Protein AF-A0AAV8X0J5-F1 (afdb_monomer_lite)

InterPro domains:
  IPR027973 40S small subunit processome assembly factor 1-like [PF15375] (1-76)
  IPR052852 SSU Processome Component [PTHR28366] (1-78)

Secondary structure (DSSP, 8-state):
---S-HHHHHHHHHHHHHHTTPPPPPPPP--HHHHHHHHHHHHHHHHHHHHHHHHHHHHH------PPPS-------S--HHHHH-PPPPPP-

Foldseek 3Di:
DPPDDVVVVVVVVQVVCVVVVDDHDDDDDDDPVVVVVVVVVVVVVVVVVVVVVVVVCVVPNPPPPPDPPPPPPPPPPPDDVCNVVDDDDDDDD

pLDDT: mean 77.85, std 16.07, range [45.59, 98.19]

Sequence (93 aa):
MSGFDPQTKEQAKVQLAIKLGAKPPKNKYKNYKLLQAEKKKAKEEDSSRLHFQQLGKNKIGKSNAKGKSFDRKRRKEKGGILDIYGKVKAAVK

Structure (mmCIF, N/CA/C/O backbone):
data_AF-A0AAV8X0J5-F1
#
_entry.id   AF-A0AAV8X0J5-F1
#
loop_
_atom_site.group_PDB
_atom_site.id
_atom_site.type_symbol
_atom_site.label_atom_id
_atom_site.label_alt_id
_atom_site.label_comp_id
_atom_site.label_asym_id
_atom_site.label_entity_id
_atom_site.label_seq_id
_atom_site.pdbx_PDB_ins_code
_atom_site.Cartn_x
_atom_site.Cartn_y
_atom_site.Cartn_z
_atom_site.occupancy
_atom_site.B_iso_or_equiv
_atom_site.auth_seq_id
_atom_site.auth_comp_id
_atom_site.auth_asym_id
_atom_site.auth_atom_id
_atom_site.pdbx_PDB_model_num
ATOM 1 N N . MET A 1 1 ? 7.143 -22.282 22.231 1.00 45.59 1 MET A N 1
ATOM 2 C CA . MET A 1 1 ? 6.567 -21.724 20.984 1.00 45.59 1 MET A CA 1
ATOM 3 C C . MET A 1 1 ? 6.650 -20.192 20.989 1.00 45.59 1 MET A C 1
ATOM 5 O O . MET A 1 1 ? 5.632 -19.520 21.086 1.00 45.59 1 MET A O 1
ATOM 9 N N . SER A 1 2 ? 7.851 -19.615 20.897 1.00 55.47 2 SER A N 1
ATOM 10 C CA . SER A 1 2 ? 8.044 -18.164 20.717 1.00 55.47 2 SER A CA 1
ATOM 11 C C . SER A 1 2 ? 8.298 -17.883 19.233 1.00 55.47 2 SER A C 1
ATOM 13 O O . SER A 1 2 ? 9.431 -17.672 18.817 1.00 55.47 2 SER A O 1
ATOM 15 N N . GLY A 1 3 ? 7.253 -18.035 18.414 1.00 62.34 3 GLY A N 1
ATOM 16 C CA . GLY A 1 3 ? 7.381 -18.123 16.951 1.00 62.34 3 GLY A CA 1
ATOM 17 C C . GLY A 1 3 ? 6.915 -16.904 16.157 1.00 62.34 3 GLY A C 1
ATOM 18 O O . GLY A 1 3 ? 6.948 -16.954 14.935 1.00 62.34 3 GLY A O 1
ATOM 19 N N . PHE A 1 4 ? 6.463 -15.831 16.808 1.00 63.06 4 PHE A N 1
ATOM 20 C CA . PHE A 1 4 ? 5.996 -14.638 16.102 1.00 63.06 4 PHE A CA 1
ATOM 21 C C . PHE A 1 4 ? 6.699 -13.397 16.634 1.00 63.06 4 PHE A C 1
ATOM 23 O O . PHE A 1 4 ? 6.593 -13.078 17.819 1.00 63.06 4 PHE A O 1
ATOM 30 N N . ASP A 1 5 ? 7.405 -12.717 15.731 1.00 82.19 5 ASP A N 1
ATOM 31 C CA . ASP A 1 5 ? 8.004 -11.406 15.952 1.00 82.19 5 ASP A CA 1
ATOM 32 C C . ASP A 1 5 ? 6.916 -10.447 16.483 1.00 82.19 5 ASP A C 1
ATOM 34 O O . ASP A 1 5 ? 5.839 -10.359 15.873 1.00 82.19 5 ASP A O 1
ATOM 38 N N . PRO A 1 6 ? 7.119 -9.768 17.626 1.00 78.81 6 PRO A N 1
ATOM 39 C CA . PRO A 1 6 ? 6.108 -8.908 18.242 1.00 78.81 6 PRO A CA 1
ATOM 40 C C . PRO A 1 6 ? 5.495 -7.888 17.272 1.00 78.81 6 PRO A C 1
ATOM 42 O O . PRO A 1 6 ? 4.286 -7.652 17.333 1.00 78.81 6 PRO A O 1
ATOM 45 N N . GLN A 1 7 ? 6.272 -7.363 16.318 1.00 80.69 7 GLN A N 1
ATOM 46 C CA . GLN A 1 7 ? 5.771 -6.415 15.316 1.00 80.69 7 GLN A CA 1
ATOM 47 C C . GLN A 1 7 ? 4.709 -7.043 14.402 1.00 80.69 7 GLN A C 1
ATOM 49 O O . GLN A 1 7 ? 3.684 -6.430 14.093 1.00 80.69 7 GLN A O 1
ATOM 54 N N . THR A 1 8 ? 4.909 -8.303 14.009 1.00 85.25 8 THR A N 1
ATOM 55 C CA . THR A 1 8 ? 3.958 -9.036 13.159 1.00 85.25 8 THR A CA 1
ATOM 56 C C . THR A 1 8 ? 2.644 -9.312 13.889 1.00 85.25 8 THR A C 1
ATOM 58 O O . THR A 1 8 ? 1.567 -9.254 13.290 1.00 85.25 8 THR A O 1
ATOM 61 N N . LYS A 1 9 ? 2.703 -9.530 15.211 1.00 87.62 9 LYS A N 1
ATOM 62 C CA . LYS A 1 9 ? 1.523 -9.759 16.056 1.00 87.62 9 LYS A CA 1
ATOM 63 C C . LYS A 1 9 ? 0.639 -8.518 16.146 1.00 87.62 9 LYS A C 1
ATOM 65 O O . LYS A 1 9 ? -0.585 -8.634 16.082 1.00 87.62 9 LYS A O 1
ATOM 70 N N . GLU A 1 10 ? 1.233 -7.339 16.302 1.00 90.00 10 GLU A N 1
ATOM 71 C CA . GLU A 1 10 ? 0.485 -6.078 16.354 1.00 90.00 10 GLU A CA 1
ATOM 72 C C . GLU A 1 10 ? -0.214 -5.782 15.029 1.00 90.00 10 GLU A C 1
ATOM 74 O O . GLU A 1 10 ? -1.410 -5.489 15.009 1.00 90.00 10 GLU A O 1
ATOM 79 N N . GLN A 1 11 ? 0.496 -5.958 13.913 1.00 91.00 11 GLN A N 1
ATOM 80 C CA . GLN A 1 11 ? -0.077 -5.797 12.578 1.00 91.00 11 GLN A CA 1
ATOM 81 C C . GLN A 1 11 ? -1.253 -6.756 12.348 1.00 91.00 11 GLN A C 1
ATOM 83 O O . GLN A 1 11 ? -2.303 -6.332 11.865 1.00 91.00 11 GLN A O 1
ATOM 88 N N . ALA A 1 12 ? -1.121 -8.023 12.755 1.00 92.69 12 ALA A N 1
ATOM 89 C CA . ALA A 1 12 ? -2.190 -9.013 12.641 1.00 92.69 12 ALA A CA 1
ATOM 90 C C . ALA A 1 12 ? -3.434 -8.631 13.463 1.00 92.69 12 ALA A C 1
ATOM 92 O O . ALA A 1 12 ? -4.558 -8.754 12.973 1.00 92.69 12 ALA A O 1
ATOM 93 N N . LYS A 1 13 ? -3.253 -8.112 14.685 1.00 93.50 13 LYS A N 1
ATOM 94 C CA . LYS A 1 13 ? -4.360 -7.621 15.524 1.00 93.50 13 LYS A CA 1
ATOM 95 C C . LYS A 1 13 ? -5.090 -6.446 14.877 1.00 93.50 13 LYS A C 1
ATOM 97 O O . LYS A 1 13 ? -6.318 -6.447 14.830 1.00 93.50 13 LYS A O 1
ATOM 102 N N . VAL A 1 14 ? -4.349 -5.467 14.355 1.00 94.50 14 VAL A N 1
ATOM 103 C CA . VAL A 1 14 ? -4.935 -4.304 13.669 1.00 94.50 14 VAL A CA 1
ATOM 104 C C . VAL A 1 14 ? -5.705 -4.748 12.425 1.00 94.50 14 VAL A C 1
ATOM 106 O O . VAL A 1 14 ? -6.839 -4.325 12.220 1.00 94.50 14 VAL A O 1
ATOM 109 N N . GLN A 1 15 ? -5.138 -5.650 11.621 1.00 95.12 15 GLN A N 1
ATOM 110 C CA . GLN A 1 15 ? -5.817 -6.200 10.445 1.00 95.12 15 GLN A CA 1
ATOM 111 C C . GLN A 1 15 ? -7.094 -6.962 10.810 1.00 95.12 15 GLN A C 1
ATOM 113 O O . GLN A 1 15 ? -8.098 -6.835 10.110 1.00 95.12 15 GLN A O 1
ATOM 118 N N . LEU A 1 16 ? -7.076 -7.738 11.897 1.00 96.12 16 LEU A N 1
ATOM 119 C CA . LEU A 1 16 ? -8.262 -8.432 12.389 1.00 96.12 16 LEU A CA 1
ATOM 120 C C . LEU A 1 16 ? -9.350 -7.435 12.796 1.00 96.12 16 LEU A C 1
ATOM 122 O O . LEU A 1 16 ? -10.484 -7.569 12.353 1.00 96.12 16 LEU A O 1
ATOM 126 N N . ALA A 1 17 ? -8.999 -6.405 13.567 1.00 96.94 17 ALA A N 1
ATOM 127 C CA . ALA A 1 17 ? -9.944 -5.367 13.965 1.00 96.94 17 ALA A CA 1
ATOM 128 C C . ALA A 1 17 ? -10.572 -4.671 12.746 1.00 96.94 17 ALA A C 1
ATOM 130 O O . ALA A 1 17 ? -11.787 -4.496 12.701 1.00 96.94 17 ALA A O 1
ATOM 131 N N . ILE A 1 18 ? -9.773 -4.346 11.724 1.00 97.19 18 ILE A N 1
ATOM 132 C CA . ILE A 1 18 ? -10.273 -3.752 10.474 1.00 97.19 18 ILE A CA 1
ATOM 133 C C . ILE A 1 18 ? -11.256 -4.695 9.767 1.00 97.19 18 ILE A C 1
ATOM 135 O O . ILE A 1 18 ? -12.314 -4.252 9.326 1.00 97.19 18 ILE A O 1
ATOM 139 N N . LYS A 1 19 ? -10.958 -6.000 9.694 1.00 96.69 19 LYS A N 1
ATOM 140 C CA . LYS A 1 19 ? -11.874 -7.001 9.112 1.00 96.69 19 LYS A CA 1
ATOM 141 C C . LYS A 1 19 ? -13.196 -7.110 9.876 1.00 96.69 19 LYS A C 1
ATOM 143 O O . LYS A 1 19 ? -14.219 -7.383 9.263 1.00 96.69 19 LYS A O 1
ATOM 148 N N . LEU A 1 20 ? -13.171 -6.874 11.187 1.00 98.19 20 LEU A N 1
ATOM 149 C CA . LEU A 1 20 ? -14.358 -6.820 12.046 1.00 98.19 20 LEU A CA 1
ATOM 150 C C . LEU A 1 20 ? -15.120 -5.484 11.944 1.00 98.19 20 LEU A C 1
ATOM 152 O O . LEU A 1 20 ? -16.108 -5.293 12.645 1.00 98.19 20 LEU A O 1
ATOM 156 N N . GLY A 1 21 ? -14.679 -4.564 11.081 1.00 96.94 21 GLY A N 1
ATOM 157 C CA . GLY A 1 21 ? -15.340 -3.282 10.830 1.00 96.94 21 GLY A CA 1
ATOM 158 C C . GLY A 1 21 ? -14.756 -2.100 11.605 1.00 96.94 21 GLY A C 1
ATOM 159 O O . GLY A 1 21 ? -15.296 -0.997 11.524 1.00 96.94 21 GLY A O 1
ATOM 160 N N . ALA A 1 22 ? -13.650 -2.279 12.335 1.00 97.88 22 ALA A N 1
ATOM 161 C CA . ALA A 1 22 ? -12.972 -1.157 12.975 1.00 97.88 22 ALA A CA 1
ATOM 162 C C . ALA A 1 22 ? -12.370 -0.199 11.932 1.00 97.88 22 ALA A C 1
ATOM 164 O O . ALA A 1 22 ? -11.858 -0.605 10.885 1.00 97.88 22 ALA A O 1
ATOM 165 N N . LYS A 1 23 ? -12.383 1.099 12.242 1.00 97.00 23 LYS A N 1
ATOM 166 C CA . LYS A 1 23 ? -11.812 2.126 11.367 1.00 97.00 23 LYS A CA 1
ATOM 167 C C . LYS A 1 23 ? -10.280 1.994 11.308 1.00 97.00 23 LYS A C 1
ATOM 169 O O . LYS A 1 23 ? -9.643 1.984 12.362 1.00 97.00 23 LYS A O 1
ATOM 174 N N . PRO A 1 24 ? -9.666 1.951 10.111 1.00 96.31 24 PRO A N 1
ATOM 175 C CA . PRO A 1 24 ? -8.216 1.870 9.989 1.00 96.31 24 PRO A CA 1
ATOM 176 C C . PRO A 1 24 ? -7.525 3.157 10.476 1.00 96.31 24 PRO A C 1
ATOM 178 O O . PRO A 1 24 ? -8.092 4.253 10.360 1.00 96.31 24 PRO A O 1
ATOM 181 N N . PRO A 1 25 ? -6.288 3.053 10.995 1.00 94.50 25 PRO A N 1
ATOM 182 C CA . PRO A 1 25 ? -5.513 4.216 11.411 1.00 94.50 25 PRO A CA 1
ATOM 183 C C . PRO A 1 25 ? -5.150 5.103 10.212 1.00 94.50 25 PRO A C 1
ATOM 185 O O . PRO A 1 25 ? -5.011 4.634 9.081 1.00 94.50 25 PRO A O 1
ATOM 188 N N . LYS A 1 26 ? -4.981 6.408 10.458 1.00 95.44 26 LYS A N 1
ATOM 189 C CA . LYS A 1 26 ? -4.566 7.360 9.418 1.00 95.44 26 LYS A CA 1
ATOM 190 C C . LYS A 1 26 ? -3.111 7.122 9.014 1.00 95.44 26 LYS A C 1
ATOM 192 O O . LYS A 1 26 ? -2.244 6.916 9.861 1.00 95.44 26 LYS A O 1
ATOM 197 N N . ASN A 1 27 ? -2.841 7.237 7.716 1.00 91.75 27 ASN A N 1
ATOM 198 C CA . ASN A 1 27 ? -1.479 7.207 7.197 1.00 91.75 27 ASN A CA 1
ATOM 199 C C . ASN A 1 27 ? -0.702 8.452 7.636 1.00 91.75 27 ASN A C 1
ATOM 201 O O . ASN A 1 27 ? -1.260 9.545 7.747 1.00 91.75 27 ASN A O 1
ATOM 205 N N . LYS A 1 28 ? 0.607 8.285 7.842 1.00 93.56 28 LYS A N 1
ATOM 206 C CA . LYS A 1 28 ? 1.515 9.403 8.114 1.00 93.56 28 LYS A CA 1
ATOM 207 C C . LYS A 1 28 ? 1.574 10.338 6.905 1.00 93.56 28 LYS A C 1
ATOM 209 O O . LYS A 1 28 ? 1.504 9.887 5.760 1.00 93.56 28 LYS A O 1
ATOM 214 N N . TYR A 1 29 ? 1.738 11.631 7.168 1.00 94.31 29 TYR A N 1
ATOM 215 C CA . TYR A 1 29 ? 1.956 12.615 6.114 1.00 94.31 29 TYR A CA 1
ATOM 216 C C . TYR A 1 29 ? 3.251 12.301 5.355 1.00 94.31 29 TYR A C 1
ATOM 218 O O . TYR A 1 29 ? 4.283 12.005 5.960 1.00 94.31 29 TYR A O 1
ATOM 226 N N . LYS A 1 30 ? 3.191 12.366 4.025 1.00 94.00 30 LYS A N 1
ATOM 227 C CA . LYS A 1 30 ? 4.339 12.190 3.132 1.00 94.00 30 LYS A CA 1
ATOM 228 C C . LYS A 1 30 ? 4.303 13.263 2.049 1.00 94.00 30 LYS A C 1
ATOM 230 O O . LYS A 1 30 ? 3.237 13.572 1.520 1.00 94.00 30 LYS A O 1
ATOM 235 N N . ASN A 1 31 ? 5.470 13.792 1.681 1.00 97.19 31 ASN A N 1
ATOM 236 C CA . ASN A 1 31 ? 5.587 14.713 0.551 1.00 97.19 31 ASN A CA 1
ATOM 237 C C . ASN A 1 31 ? 5.199 14.002 -0.759 1.00 97.19 31 ASN A C 1
ATOM 239 O O . ASN A 1 31 ? 5.660 12.891 -1.029 1.00 97.19 31 ASN A O 1
ATOM 243 N N . TYR A 1 32 ? 4.388 14.658 -1.592 1.00 95.31 32 TYR A N 1
ATOM 244 C CA . TYR A 1 32 ? 3.861 14.080 -2.829 1.00 95.31 32 TYR A CA 1
ATOM 245 C C . TYR A 1 32 ? 4.948 13.612 -3.809 1.00 95.31 32 TYR A C 1
ATOM 247 O O . TYR A 1 32 ? 4.820 12.539 -4.399 1.00 95.31 32 TYR A O 1
ATOM 255 N N . LYS A 1 33 ? 6.046 14.367 -3.954 1.00 97.50 33 LYS A N 1
ATOM 256 C CA . LYS A 1 33 ? 7.152 13.999 -4.855 1.00 97.50 33 LYS A CA 1
ATOM 257 C C . LYS A 1 33 ? 7.839 12.710 -4.397 1.00 97.50 33 LYS A C 1
ATOM 259 O O . LYS A 1 33 ? 8.129 11.846 -5.221 1.00 97.50 33 LYS A O 1
ATOM 264 N N . LEU A 1 34 ? 8.028 12.557 -3.085 1.00 96.56 34 LEU A N 1
ATOM 265 C CA . LEU A 1 34 ? 8.607 11.348 -2.493 1.00 96.56 34 LEU A CA 1
ATOM 266 C C . LEU A 1 34 ? 7.668 10.150 -2.651 1.00 96.56 34 LEU A C 1
ATOM 268 O O . LEU A 1 34 ? 8.103 9.086 -3.075 1.00 96.56 34 LEU A O 1
ATOM 272 N N . LEU A 1 35 ? 6.369 10.342 -2.410 1.00 95.56 35 LEU A N 1
ATOM 273 C CA . LEU A 1 35 ? 5.356 9.301 -2.601 1.00 95.56 35 LEU A CA 1
ATOM 274 C C . LEU A 1 35 ? 5.322 8.804 -4.054 1.00 95.56 35 LEU A C 1
ATOM 276 O O . LEU A 1 35 ? 5.237 7.602 -4.298 1.00 95.56 35 LEU A O 1
ATOM 280 N N . GLN A 1 36 ? 5.404 9.712 -5.029 1.00 96.56 36 GLN A N 1
ATOM 281 C CA . GLN A 1 36 ? 5.455 9.334 -6.442 1.00 96.56 36 GLN A CA 1
ATOM 282 C C . GLN A 1 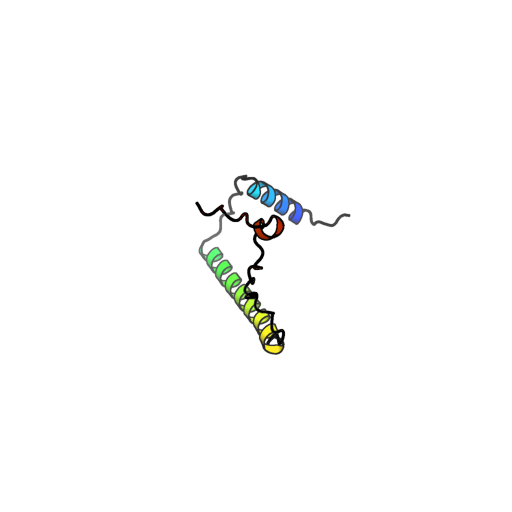36 ? 6.736 8.569 -6.793 1.00 96.56 36 GLN A C 1
ATOM 284 O O . GLN A 1 36 ? 6.671 7.589 -7.534 1.00 96.56 36 GLN A O 1
ATOM 289 N N . ALA A 1 37 ? 7.884 8.969 -6.242 1.00 96.94 37 ALA A N 1
ATOM 290 C CA . ALA A 1 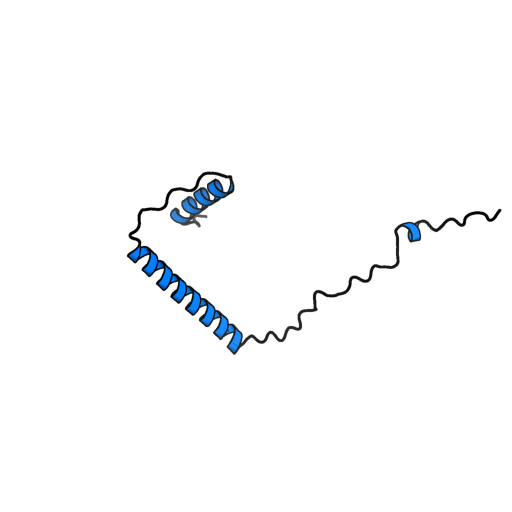37 ? 9.141 8.252 -6.432 1.00 96.94 37 ALA A CA 1
ATOM 291 C C . ALA A 1 37 ? 9.093 6.832 -5.834 1.00 96.94 37 ALA A C 1
ATOM 293 O O . ALA A 1 37 ? 9.462 5.881 -6.517 1.00 96.94 37 ALA A O 1
ATOM 294 N N . GLU A 1 38 ? 8.572 6.672 -4.610 1.00 95.00 38 GLU A N 1
ATOM 295 C CA . GLU A 1 38 ? 8.356 5.361 -3.974 1.00 95.00 38 GLU A CA 1
ATOM 296 C C . GLU A 1 38 ? 7.460 4.461 -4.842 1.00 95.00 38 GLU A C 1
ATOM 298 O O . GLU A 1 38 ? 7.797 3.308 -5.099 1.00 95.00 38 GLU A O 1
ATOM 303 N N . LYS A 1 39 ? 6.344 4.997 -5.360 1.00 95.06 39 LYS A N 1
ATOM 304 C CA . LYS A 1 39 ? 5.423 4.242 -6.225 1.00 95.06 39 LYS A CA 1
ATOM 305 C C . LYS A 1 39 ? 6.058 3.799 -7.540 1.00 95.06 39 LYS A C 1
ATOM 307 O O . LYS A 1 39 ? 5.729 2.721 -8.025 1.00 95.06 39 LYS A O 1
ATOM 312 N N . LYS A 1 40 ? 6.908 4.631 -8.147 1.00 96.44 40 LYS A N 1
ATOM 313 C CA . LYS A 1 40 ? 7.614 4.272 -9.386 1.00 96.44 40 LYS A CA 1
ATOM 314 C C . LYS A 1 40 ? 8.596 3.130 -9.138 1.00 96.44 40 LYS A C 1
ATOM 316 O O . LYS A 1 40 ? 8.503 2.121 -9.825 1.00 96.44 40 LYS A O 1
ATOM 321 N N . LYS A 1 41 ? 9.420 3.241 -8.092 1.00 96.44 41 LYS A N 1
ATOM 322 C CA . LYS A 1 41 ? 10.359 2.183 -7.692 1.00 96.44 41 LYS A CA 1
ATOM 323 C C . LYS A 1 41 ? 9.650 0.861 -7.402 1.00 96.44 41 LYS A C 1
ATOM 325 O O . LYS A 1 41 ? 10.017 -0.157 -7.969 1.00 96.44 41 LYS A O 1
ATOM 330 N N . ALA A 1 42 ? 8.568 0.889 -6.621 1.00 94.44 42 ALA A N 1
ATOM 331 C CA . ALA A 1 42 ? 7.791 -0.316 -6.324 1.00 94.44 42 ALA A CA 1
ATOM 332 C C . ALA A 1 42 ? 7.234 -0.985 -7.595 1.00 94.44 42 ALA A C 1
ATOM 334 O O . ALA A 1 42 ? 7.281 -2.202 -7.729 1.00 94.44 42 ALA A O 1
ATOM 335 N N . LYS A 1 43 ? 6.760 -0.200 -8.574 1.00 94.69 43 LYS A N 1
ATOM 336 C CA . LYS A 1 43 ? 6.294 -0.740 -9.863 1.00 94.69 43 LYS A CA 1
ATOM 337 C C . LYS A 1 43 ? 7.418 -1.368 -10.691 1.00 94.69 43 LYS A C 1
ATOM 339 O O . LYS A 1 43 ? 7.170 -2.343 -11.393 1.00 94.69 43 LYS A O 1
ATOM 344 N N . GLU A 1 44 ? 8.618 -0.799 -10.652 1.00 94.00 44 GLU A N 1
ATOM 345 C CA . GLU A 1 44 ? 9.805 -1.335 -11.333 1.00 94.00 44 GLU A CA 1
ATOM 346 C C . GLU A 1 44 ? 10.292 -2.637 -10.671 1.00 94.00 44 GLU A C 1
ATOM 348 O O . GLU A 1 44 ? 10.632 -3.608 -11.349 1.00 94.00 44 GLU A O 1
ATOM 353 N N . GLU A 1 45 ? 10.248 -2.711 -9.343 1.00 92.94 45 GLU A N 1
ATOM 354 C CA . GLU A 1 45 ? 10.539 -3.930 -8.581 1.00 92.94 45 GLU A CA 1
ATOM 355 C C . GLU A 1 45 ? 9.494 -5.026 -8.847 1.00 92.94 45 GLU A C 1
ATOM 357 O O . GLU A 1 45 ? 9.847 -6.178 -9.105 1.00 92.94 45 GLU A O 1
ATOM 362 N N . ASP A 1 46 ? 8.207 -4.678 -8.880 1.00 90.00 46 ASP A N 1
ATOM 363 C CA . ASP A 1 46 ? 7.141 -5.632 -9.192 1.00 90.00 46 ASP A CA 1
ATOM 364 C C . ASP A 1 46 ? 7.237 -6.134 -10.638 1.00 90.00 46 ASP A C 1
ATOM 366 O O . ASP A 1 46 ? 7.101 -7.334 -10.890 1.00 90.00 46 ASP A O 1
ATOM 370 N N . SER A 1 47 ? 7.510 -5.247 -11.601 1.00 88.94 47 SER A N 1
ATOM 371 C CA . SER A 1 47 ? 7.653 -5.635 -13.007 1.00 88.94 47 SER A CA 1
ATOM 372 C C . SER A 1 47 ? 8.888 -6.507 -13.234 1.00 88.94 47 SER A C 1
ATOM 374 O O . SER A 1 47 ? 8.793 -7.524 -13.924 1.00 88.94 47 SER A O 1
ATOM 376 N N . SER A 1 48 ? 10.017 -6.191 -12.594 1.00 86.75 48 SER A N 1
ATOM 377 C CA . SER A 1 48 ? 11.223 -7.022 -12.652 1.00 86.75 48 SER A CA 1
ATOM 378 C C . SER A 1 48 ? 11.011 -8.386 -11.988 1.00 86.75 48 SER A C 1
ATOM 380 O O . SER A 1 48 ? 11.423 -9.407 -12.544 1.00 86.75 48 SER A O 1
ATOM 382 N N . ARG A 1 49 ? 10.279 -8.449 -10.866 1.00 84.62 49 ARG A N 1
ATOM 383 C CA . ARG A 1 49 ? 9.894 -9.709 -10.213 1.00 84.62 49 ARG A CA 1
ATOM 384 C C . ARG A 1 49 ? 8.975 -10.555 -11.093 1.00 84.62 49 ARG A C 1
ATOM 386 O O . ARG A 1 49 ? 9.195 -11.761 -11.207 1.00 84.62 49 ARG A O 1
ATOM 393 N N . LEU A 1 50 ? 7.962 -9.954 -11.719 1.00 82.38 50 LEU A N 1
ATOM 394 C CA . LEU A 1 50 ? 7.067 -10.648 -12.651 1.00 82.38 50 LEU A CA 1
ATOM 395 C C . LEU A 1 50 ? 7.828 -11.162 -13.874 1.00 82.38 50 LEU A C 1
ATOM 397 O O . LEU A 1 50 ? 7.655 -12.318 -14.257 1.00 82.38 50 LEU A O 1
ATOM 401 N N . HIS A 1 51 ? 8.712 -10.341 -14.439 1.00 79.12 51 HIS A N 1
ATOM 402 C CA . HIS A 1 51 ? 9.575 -10.733 -15.546 1.00 79.12 51 HIS A CA 1
ATOM 403 C C . HIS A 1 51 ? 10.478 -11.910 -15.155 1.00 79.12 51 HIS A C 1
ATOM 405 O O . HIS A 1 51 ? 10.533 -12.909 -15.866 1.00 79.12 51 HIS A O 1
ATOM 411 N N . PHE A 1 52 ? 11.113 -11.862 -13.982 1.00 76.44 52 PHE A N 1
ATOM 412 C CA . PHE A 1 52 ? 11.928 -12.965 -13.470 1.00 76.44 52 PHE A CA 1
ATOM 413 C C . PHE A 1 52 ? 11.116 -14.258 -13.279 1.00 76.44 52 PHE A C 1
ATOM 415 O O . PHE A 1 52 ? 11.536 -15.334 -13.710 1.00 76.44 52 PHE A O 1
ATOM 422 N N . GLN A 1 53 ? 9.913 -14.164 -12.702 1.00 75.31 53 GLN A N 1
ATOM 423 C CA . GLN A 1 53 ? 9.003 -15.307 -12.579 1.00 75.31 53 GLN A CA 1
ATOM 424 C C . GLN A 1 53 ? 8.584 -15.864 -13.946 1.00 75.31 53 GLN A C 1
ATOM 426 O O . GLN A 1 53 ? 8.442 -17.079 -14.103 1.00 75.31 53 GLN A O 1
ATOM 431 N N . GLN A 1 54 ? 8.391 -14.999 -14.942 1.00 69.56 54 GLN A N 1
ATOM 432 C CA . GLN A 1 54 ? 8.065 -15.401 -16.305 1.00 69.56 54 GLN A CA 1
ATOM 433 C C . GLN A 1 54 ? 9.255 -16.071 -17.002 1.00 69.56 54 GLN A C 1
ATOM 435 O O . GLN A 1 54 ? 9.063 -17.082 -17.668 1.00 69.56 54 GLN A O 1
ATOM 440 N N . LEU A 1 55 ? 10.486 -15.594 -16.805 1.00 64.56 55 LEU A N 1
ATOM 441 C CA . LEU A 1 55 ? 11.691 -16.225 -17.353 1.00 64.56 55 LEU A CA 1
ATOM 442 C C . LEU A 1 55 ? 11.869 -17.669 -16.858 1.00 64.56 55 LEU A C 1
ATOM 444 O O . LEU A 1 55 ? 12.195 -18.550 -17.656 1.00 64.56 55 LEU A O 1
ATOM 448 N N . GLY A 1 56 ? 11.588 -17.940 -15.578 1.00 61.00 56 GLY A N 1
ATOM 449 C CA . GLY A 1 56 ? 11.580 -19.306 -15.037 1.00 61.00 56 GLY A CA 1
ATOM 450 C C . GLY A 1 56 ? 10.535 -20.210 -15.708 1.00 61.00 56 GLY A C 1
ATOM 451 O O . GLY A 1 56 ? 10.814 -21.367 -16.022 1.00 61.00 56 GLY A O 1
ATOM 452 N N . LYS A 1 57 ? 9.352 -19.661 -16.017 1.00 62.47 57 LYS A N 1
ATOM 453 C CA . LYS A 1 57 ? 8.297 -20.359 -16.773 1.00 62.47 57 LYS A CA 1
ATOM 454 C C . LYS A 1 57 ? 8.639 -20.516 -18.255 1.00 62.47 57 LYS A C 1
ATOM 456 O O . LYS A 1 57 ? 8.253 -21.506 -18.854 1.00 62.47 57 LYS A O 1
ATOM 461 N N . ASN A 1 58 ? 9.384 -19.599 -18.857 1.00 58.44 58 ASN A N 1
ATOM 462 C CA . ASN A 1 58 ? 9.738 -19.688 -20.273 1.00 58.44 58 ASN A CA 1
ATOM 463 C C . ASN A 1 58 ? 10.899 -20.665 -20.525 1.00 58.44 58 ASN A C 1
ATOM 465 O O . ASN A 1 58 ? 10.943 -21.273 -21.590 1.00 58.44 58 ASN A O 1
ATOM 469 N N . LYS A 1 59 ? 11.803 -20.865 -19.551 1.00 56.03 59 LYS A N 1
ATOM 470 C CA . LYS A 1 59 ? 12.890 -21.857 -19.655 1.00 56.03 59 LYS A CA 1
ATOM 471 C C . LYS A 1 59 ? 12.441 -23.307 -19.404 1.00 56.03 59 LYS A C 1
ATOM 473 O O . LYS A 1 59 ? 13.040 -24.203 -19.983 1.00 56.03 59 LYS A O 1
ATOM 478 N N . ILE A 1 60 ? 11.417 -23.554 -18.572 1.00 56.12 60 ILE A N 1
ATOM 479 C CA . ILE A 1 60 ? 10.986 -24.923 -18.174 1.00 56.12 60 ILE A CA 1
ATOM 480 C C . ILE A 1 60 ? 9.474 -25.190 -18.392 1.00 56.12 60 ILE A C 1
ATOM 482 O O . ILE A 1 60 ? 9.020 -26.328 -18.354 1.00 56.12 60 ILE A O 1
ATOM 486 N N . GLY A 1 61 ? 8.652 -24.172 -18.644 1.00 55.56 61 GLY A N 1
ATOM 487 C CA . GLY A 1 61 ? 7.211 -24.189 -18.356 1.00 55.56 61 GLY A CA 1
ATOM 488 C C . GLY A 1 61 ? 6.270 -24.035 -19.549 1.00 55.56 61 GLY A C 1
ATOM 489 O O . GLY A 1 61 ? 5.239 -23.374 -19.425 1.00 55.56 61 GLY A O 1
ATOM 490 N N . LYS A 1 62 ? 6.515 -24.743 -20.658 1.00 57.09 62 LYS A N 1
ATOM 491 C CA . LYS A 1 62 ? 5.358 -25.351 -21.330 1.00 57.09 62 LYS A CA 1
ATOM 492 C C . LYS A 1 62 ? 4.958 -26.532 -20.456 1.00 57.09 62 LYS A C 1
ATOM 494 O O . LYS A 1 62 ? 5.581 -27.585 -20.509 1.00 57.09 62 LYS A O 1
ATOM 499 N N . SER A 1 63 ? 3.967 -26.335 -19.590 1.00 59.19 63 SER A N 1
ATOM 500 C CA . SER A 1 63 ? 3.342 -27.461 -18.900 1.00 59.19 63 SER A CA 1
ATOM 501 C C . SER A 1 63 ? 2.835 -28.437 -19.964 1.00 59.19 63 SER A C 1
ATOM 503 O O . SER A 1 63 ? 1.849 -28.161 -20.643 1.00 59.19 63 SER A O 1
ATOM 505 N N . ASN A 1 64 ? 3.509 -29.578 -20.117 1.00 56.41 64 ASN A N 1
ATOM 506 C CA . ASN A 1 64 ? 3.034 -30.689 -20.945 1.00 56.41 64 ASN A CA 1
ATOM 507 C C . ASN A 1 64 ? 1.825 -31.397 -20.314 1.00 56.41 64 ASN A C 1
ATOM 509 O O . ASN A 1 64 ? 1.261 -32.317 -20.911 1.00 56.41 64 ASN A O 1
ATOM 513 N N . ALA A 1 65 ? 1.410 -30.998 -19.107 1.00 62.88 65 ALA A N 1
ATOM 514 C CA . ALA A 1 65 ? 0.209 -31.531 -18.502 1.00 62.88 65 ALA A CA 1
ATOM 515 C C . ALA A 1 65 ? -0.996 -31.002 -19.283 1.00 62.88 65 ALA A C 1
ATOM 517 O O . ALA A 1 65 ? -1.448 -29.873 -19.084 1.00 62.88 65 ALA A O 1
ATOM 518 N N . LYS A 1 66 ? -1.537 -31.852 -20.163 1.00 60.84 66 LYS A N 1
ATOM 519 C CA . LYS A 1 66 ? -2.904 -31.732 -20.664 1.00 60.84 66 LYS A CA 1
ATOM 520 C C . LYS A 1 66 ? -3.833 -31.801 -19.453 1.00 60.84 66 LYS A C 1
ATOM 522 O O . LYS A 1 66 ? -4.281 -32.879 -19.063 1.00 60.84 66 LYS A O 1
ATOM 527 N N . GLY A 1 67 ? -4.069 -30.662 -18.806 1.00 60.19 67 GLY A N 1
ATOM 528 C CA . GLY A 1 67 ? -5.112 -30.539 -17.803 1.00 60.19 67 GLY A CA 1
ATOM 529 C C . GLY A 1 67 ? -6.398 -31.038 -18.445 1.00 60.19 67 GLY A C 1
ATOM 530 O O . GLY A 1 67 ? -6.783 -30.557 -19.510 1.00 60.19 67 GLY A O 1
ATOM 531 N N . LYS A 1 68 ? -7.011 -32.067 -17.853 1.00 60.12 68 LYS A N 1
ATOM 532 C CA . LYS A 1 68 ? -8.335 -32.542 -18.265 1.00 60.12 68 LYS A CA 1
ATOM 533 C C . LYS A 1 68 ? -9.225 -31.303 -18.310 1.00 60.12 68 LYS A C 1
ATOM 535 O O . LYS A 1 68 ? -9.358 -30.646 -17.277 1.00 60.12 68 LYS A O 1
ATOM 540 N N . SER A 1 69 ? -9.753 -30.941 -19.483 1.00 60.31 69 SER A N 1
AT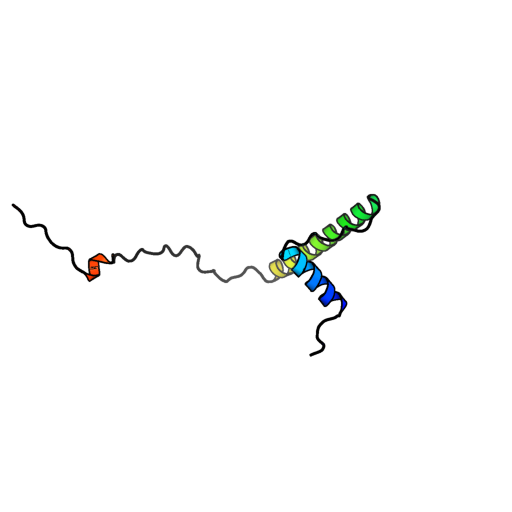OM 541 C CA . SER A 1 69 ? -10.622 -29.771 -19.570 1.00 60.31 69 SER A CA 1
ATOM 542 C C . SER A 1 69 ? -11.743 -29.962 -18.552 1.00 60.31 69 SER A C 1
ATOM 544 O O . SER A 1 69 ? -12.327 -31.044 -18.432 1.00 60.31 69 SER A O 1
ATOM 546 N N . PHE A 1 70 ? -12.006 -28.924 -17.763 1.00 57.56 70 PHE A N 1
ATOM 547 C CA . PHE A 1 70 ? -13.098 -28.937 -16.788 1.00 57.56 70 PHE A CA 1
ATOM 548 C C . PHE A 1 70 ? -14.473 -29.064 -17.477 1.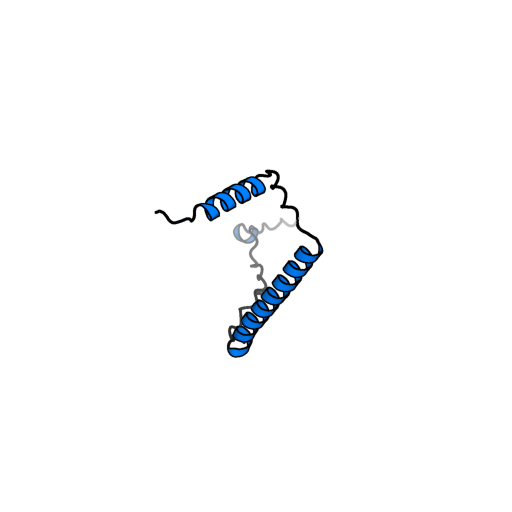00 57.56 70 PHE A C 1
ATOM 550 O O . PHE A 1 70 ? -15.488 -29.287 -16.826 1.00 57.56 70 PHE A O 1
ATOM 557 N N . ASP A 1 71 ? -14.478 -29.017 -18.811 1.00 58.72 71 ASP A N 1
ATOM 558 C CA . ASP A 1 71 ? -15.597 -29.187 -19.727 1.00 58.72 71 ASP A CA 1
ATOM 559 C C . ASP A 1 71 ? -15.993 -30.658 -19.949 1.00 58.72 71 ASP A C 1
ATOM 561 O O . ASP A 1 71 ? -16.433 -31.077 -21.026 1.00 58.72 71 ASP A O 1
ATOM 565 N N . ARG A 1 72 ? -15.876 -31.487 -18.906 1.00 60.28 72 ARG A N 1
ATOM 566 C CA . ARG A 1 72 ? -16.615 -32.749 -18.874 1.00 60.28 72 ARG A CA 1
ATOM 567 C C . ARG A 1 72 ? -18.079 -32.384 -18.725 1.00 60.28 72 ARG A C 1
ATOM 569 O O . ARG A 1 72 ? -18.575 -32.268 -17.607 1.00 60.28 72 ARG A O 1
ATOM 576 N N . LYS A 1 73 ? -18.750 -32.195 -19.865 1.00 60.94 73 LYS A N 1
ATOM 577 C CA . LYS A 1 73 ? -20.208 -32.193 -19.996 1.00 60.94 73 LYS A CA 1
ATOM 578 C C . LYS A 1 73 ? -20.754 -33.211 -18.998 1.00 60.94 73 LYS A C 1
ATOM 580 O O . LYS A 1 73 ? -20.592 -34.414 -19.212 1.00 60.94 73 LYS A O 1
ATOM 585 N N . ARG A 1 74 ? -21.331 -32.740 -17.885 1.00 60.03 74 ARG A N 1
ATOM 586 C CA . ARG A 1 74 ? -22.063 -33.601 -16.956 1.00 60.03 74 ARG A CA 1
ATOM 587 C C . ARG A 1 74 ? -23.183 -34.194 -17.792 1.00 60.03 74 ARG A C 1
ATOM 589 O O . ARG A 1 74 ? -24.159 -33.507 -18.087 1.00 60.03 74 ARG A O 1
ATOM 596 N N . ARG A 1 75 ? -23.007 -35.427 -18.269 1.00 63.25 75 ARG A N 1
ATOM 597 C CA . ARG A 1 75 ? -24.119 -36.190 -18.821 1.00 63.25 75 ARG A CA 1
ATOM 598 C C . ARG A 1 75 ? -25.099 -36.277 -17.661 1.00 63.25 75 ARG A C 1
ATOM 600 O O . ARG A 1 75 ? -24.776 -36.897 -16.656 1.00 63.25 75 ARG A O 1
ATOM 607 N N . LYS A 1 76 ? -26.221 -35.558 -17.750 1.00 63.75 76 LYS A N 1
ATOM 608 C CA . LYS A 1 76 ? -27.334 -35.780 -16.833 1.00 63.75 76 LYS A CA 1
ATOM 609 C C . LYS A 1 76 ? -27.669 -37.255 -16.988 1.00 63.75 76 LYS A C 1
ATOM 611 O O . LYS A 1 76 ? -28.014 -37.683 -18.091 1.00 63.75 76 LYS A O 1
ATOM 616 N N . GLU A 1 77 ? -27.437 -38.029 -15.939 1.00 65.44 77 GLU A N 1
ATOM 617 C CA . GLU A 1 77 ? -27.860 -39.417 -15.905 1.00 65.44 77 GLU A CA 1
ATOM 618 C C . GLU A 1 77 ? -29.365 -39.414 -16.186 1.00 65.44 77 GLU A C 1
ATOM 620 O O . GLU A 1 77 ? -30.124 -38.637 -15.601 1.00 65.44 77 GLU A O 1
ATOM 625 N N . LYS A 1 78 ? -29.775 -40.177 -17.203 1.00 61.09 78 LYS A N 1
ATOM 626 C CA . LYS A 1 78 ? -31.184 -40.371 -17.539 1.00 61.09 78 LYS A CA 1
ATOM 627 C C . LYS A 1 78 ? -31.760 -41.284 -16.457 1.00 61.09 78 LYS A C 1
ATOM 629 O O . LYS A 1 78 ? -31.768 -42.494 -16.627 1.00 61.09 78 LYS A O 1
ATOM 634 N N . GLY A 1 79 ? -32.096 -40.687 -15.324 1.00 63.06 79 GLY A N 1
ATOM 635 C CA . GLY A 1 79 ? -32.566 -41.366 -14.126 1.00 63.06 79 GLY A CA 1
ATOM 636 C C . GLY A 1 79 ? -33.221 -40.341 -13.217 1.00 63.06 79 GLY A C 1
ATOM 637 O O . GLY A 1 79 ? -32.584 -39.829 -12.299 1.00 63.06 79 GLY A O 1
ATOM 638 N N . GLY A 1 80 ? -34.451 -39.935 -13.531 1.00 70.81 80 GLY A N 1
ATOM 639 C CA . GLY A 1 80 ? -35.208 -39.069 -12.625 1.00 70.81 80 GLY A CA 1
ATOM 640 C C . GLY A 1 80 ? -35.584 -39.853 -11.368 1.00 70.81 80 GLY A C 1
ATOM 641 O O . GLY A 1 80 ? -35.726 -41.067 -11.434 1.00 70.81 80 GLY A O 1
ATOM 642 N N . ILE A 1 81 ? -35.814 -39.188 -10.230 1.00 67.44 81 ILE A N 1
ATOM 643 C CA . ILE A 1 81 ? -36.284 -39.860 -8.996 1.00 67.44 81 ILE A CA 1
ATOM 644 C C . ILE A 1 81 ? -37.517 -40.754 -9.255 1.00 67.44 81 ILE A C 1
ATOM 646 O O . ILE A 1 81 ? -37.701 -41.774 -8.603 1.00 67.44 81 ILE A O 1
ATOM 650 N N . LEU A 1 82 ? -38.331 -40.398 -10.257 1.00 67.06 82 LEU A N 1
ATOM 651 C CA . LEU A 1 82 ? -39.517 -41.135 -10.690 1.00 67.06 82 LEU A CA 1
ATOM 652 C C . LEU A 1 82 ? -39.219 -42.490 -11.357 1.00 67.06 82 LEU A C 1
ATOM 654 O O . LEU A 1 82 ? -40.111 -43.331 -11.395 1.00 67.06 82 LEU A O 1
ATOM 658 N N . ASP A 1 83 ? -38.004 -42.718 -11.868 1.00 66.44 83 ASP A N 1
ATOM 659 C CA . ASP A 1 83 ? -37.614 -44.017 -12.436 1.00 66.44 83 ASP A CA 1
ATOM 660 C C . ASP A 1 83 ? -37.494 -45.090 -11.342 1.00 66.44 83 ASP A C 1
ATOM 662 O O . ASP A 1 83 ? -37.757 -46.260 -11.603 1.00 66.44 83 ASP A O 1
ATOM 666 N N . ILE A 1 84 ? -37.177 -44.693 -10.101 1.00 69.69 84 ILE A N 1
ATOM 667 C CA . ILE A 1 84 ? -37.128 -45.597 -8.937 1.00 69.69 84 ILE A CA 1
ATOM 668 C C . ILE A 1 84 ? -38.537 -46.061 -8.551 1.00 69.69 84 ILE A C 1
ATOM 670 O O . ILE A 1 84 ? -38.733 -47.209 -8.163 1.00 69.69 84 ILE A O 1
ATOM 674 N N . TYR A 1 85 ? -39.520 -45.167 -8.657 1.00 69.88 85 TYR A N 1
ATOM 675 C CA . TYR A 1 85 ? -40.872 -45.400 -8.143 1.00 69.88 85 TYR A CA 1
ATOM 676 C C . TYR A 1 85 ? -41.884 -45.832 -9.217 1.00 69.88 85 TYR A C 1
ATOM 678 O O . TYR A 1 85 ? -43.020 -46.154 -8.880 1.00 69.88 85 TYR A O 1
ATOM 686 N N . GLY A 1 86 ? -41.471 -45.905 -10.489 1.00 69.12 86 GLY A N 1
ATOM 687 C CA . GLY A 1 86 ? -42.288 -46.382 -11.606 1.00 69.12 86 GLY A CA 1
ATOM 688 C C . GLY A 1 86 ? -43.375 -45.393 -12.055 1.00 69.12 86 GLY A C 1
ATOM 689 O O . GLY A 1 86 ? -43.984 -44.671 -11.269 1.00 69.12 86 GLY A O 1
ATOM 690 N N . LYS A 1 87 ? -43.644 -45.345 -13.365 1.00 73.38 87 LYS A N 1
ATOM 691 C CA . LYS A 1 87 ? -44.679 -44.478 -13.954 1.00 73.38 87 LYS A CA 1
ATOM 692 C C . LYS A 1 87 ? -46.034 -45.194 -13.963 1.00 73.38 87 LYS A C 1
ATOM 694 O O . LYS A 1 87 ? -46.191 -46.196 -14.658 1.00 73.38 87 LYS A O 1
ATOM 699 N N . VAL A 1 88 ? -47.027 -44.658 -13.253 1.00 70.69 88 VAL A N 1
ATOM 700 C CA . VAL A 1 88 ? -48.409 -45.171 -13.288 1.00 70.69 88 VAL A CA 1
ATOM 701 C C . VAL A 1 88 ? -49.036 -44.865 -14.654 1.00 70.6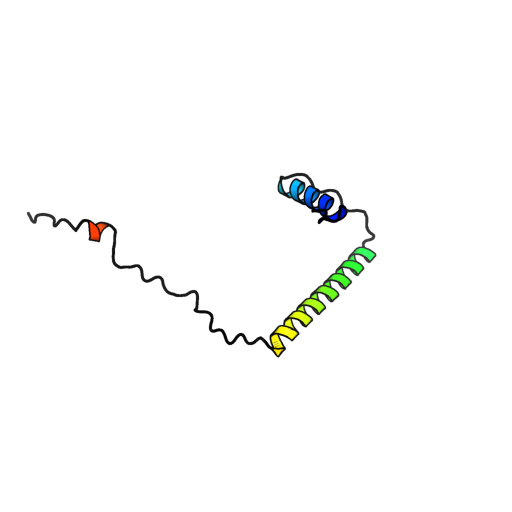9 88 VAL A C 1
ATOM 703 O O . VAL A 1 88 ? -49.018 -43.720 -15.113 1.00 70.69 88 VAL A O 1
ATOM 706 N N . LYS A 1 89 ? -49.578 -45.886 -15.330 1.00 71.44 89 LYS A N 1
ATOM 707 C CA . LYS A 1 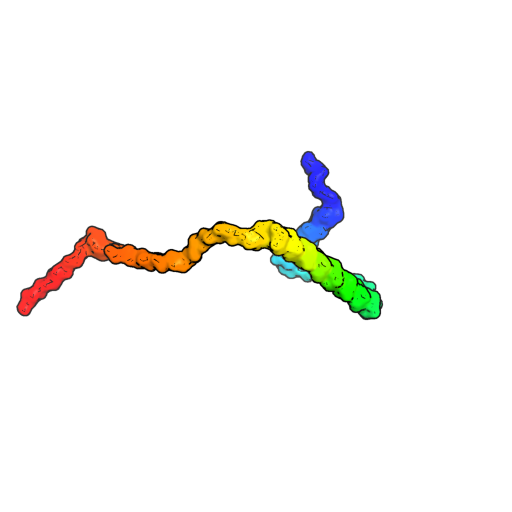89 ? -50.353 -45.716 -16.570 1.00 71.44 89 LYS A CA 1
ATOM 708 C C . LYS A 1 89 ? -51.764 -45.252 -16.210 1.00 71.44 89 LYS A C 1
ATOM 710 O O . LYS A 1 89 ? -52.438 -45.909 -15.422 1.00 71.44 89 LYS A O 1
ATOM 715 N N . ALA A 1 90 ? -52.209 -44.138 -16.786 1.00 68.25 90 ALA A N 1
ATOM 716 C CA . ALA A 1 90 ? -53.599 -43.710 -16.666 1.00 68.25 90 ALA A CA 1
ATOM 717 C C . ALA A 1 90 ? -54.507 -44.715 -17.394 1.00 68.25 90 ALA A C 1
ATOM 719 O O . ALA A 1 90 ? -54.203 -45.117 -18.519 1.00 68.25 90 ALA A O 1
ATOM 720 N N . ALA A 1 91 ? -55.591 -45.135 -16.740 1.00 61.44 91 ALA A N 1
ATOM 721 C CA . ALA A 1 91 ? -56.603 -45.986 -17.350 1.00 61.44 91 ALA A CA 1
ATOM 722 C C . ALA A 1 91 ? -57.268 -45.231 -18.510 1.00 61.44 91 ALA A C 1
ATOM 724 O O . ALA A 1 91 ? -57.761 -44.116 -18.331 1.00 61.44 91 ALA A O 1
ATOM 725 N N . VAL A 1 92 ? -57.235 -45.834 -19.697 1.00 60.47 92 VAL A N 1
ATOM 726 C CA . VAL A 1 92 ? -57.965 -45.360 -20.875 1.00 60.47 92 VAL A CA 1
ATOM 727 C C . VAL A 1 92 ? -59.456 -45.551 -20.593 1.00 60.47 92 VAL A C 1
ATOM 729 O O . VAL A 1 92 ? -59.858 -46.637 -20.177 1.00 60.47 92 VAL A O 1
ATOM 732 N N . LYS A 1 93 ? -60.235 -44.481 -20.757 1.00 46.53 93 LYS A N 1
ATOM 733 C CA . LYS A 1 93 ? -61.699 -44.498 -20.705 1.00 46.53 93 LYS A CA 1
ATOM 734 C C . LYS A 1 93 ? -62.257 -44.681 -22.106 1.00 46.53 93 LYS A C 1
ATOM 736 O O . LYS A 1 93 ? -61.657 -44.084 -23.028 1.00 46.53 93 LYS A O 1
#

Organism: NCBI:txid1586634

Radius of gyration: 29.87 Å; chains: 1; bounding box: 75×61×42 Å